Protein AF-A0A953XMJ2-F1 (afdb_monomer_lite)

Sequence (94 aa):
MAVSRNKPMTLGRAFGVITFTTLLGGSVGATLGWMIGTYWPAYYRSVFHTDSPGFNPVEIGISLGITEGVFIGLVVGMIVVGILTWQHVRLSRP

Secondary structure (DSSP, 8-state):
----------HHHHHHHHHHHHHHHHHHHHHHHHHHHHH-HHHHHHHHT---TT--HHHHHHHHHHHHHHHHHHHHHHHHHHHHHHHHHHHT--

Structure (mmCIF, N/CA/C/O backbone):
data_AF-A0A953XMJ2-F1
#
_entry.id   AF-A0A953XMJ2-F1
#
loop_
_atom_site.group_PDB
_atom_site.id
_atom_site.type_symbol
_atom_site.label_atom_id
_atom_site.label_alt_id
_atom_site.label_comp_id
_atom_site.label_asym_id
_atom_site.label_entity_id
_atom_site.label_seq_id
_atom_site.pdbx_PDB_ins_code
_atom_site.Cartn_x
_atom_site.Cartn_y
_atom_site.Cartn_z
_atom_site.occupancy
_atom_site.B_iso_or_equiv
_atom_site.auth_seq_id
_atom_site.auth_comp_id
_atom_site.auth_asym_id
_atom_site.auth_atom_id
_atom_site.pdbx_PDB_model_num
ATOM 1 N N . MET A 1 1 ? -30.216 12.277 27.355 1.00 43.72 1 MET A N 1
ATOM 2 C CA . MET A 1 1 ? -29.050 12.140 26.456 1.00 43.72 1 MET A CA 1
ATOM 3 C C . MET A 1 1 ? -28.853 10.663 26.169 1.00 43.72 1 MET A C 1
ATOM 5 O O . MET A 1 1 ? -28.492 9.926 27.075 1.00 43.72 1 MET A O 1
ATOM 9 N N . ALA A 1 2 ? -29.182 10.207 24.959 1.00 44.72 2 ALA A N 1
ATOM 10 C CA . ALA A 1 2 ? -28.909 8.832 24.560 1.00 44.72 2 ALA A CA 1
ATOM 11 C C . ALA A 1 2 ? -27.395 8.689 24.375 1.00 44.72 2 ALA A C 1
ATOM 13 O O . ALA A 1 2 ? -26.829 9.236 23.430 1.00 44.72 2 ALA A O 1
ATOM 14 N N . VAL A 1 3 ? -26.732 8.006 25.308 1.00 54.06 3 VAL A N 1
ATOM 15 C CA . VAL A 1 3 ? -25.343 7.580 25.130 1.00 54.06 3 VAL A CA 1
ATOM 16 C C . VAL A 1 3 ? -25.348 6.632 23.936 1.00 54.06 3 VAL A C 1
ATOM 18 O O . VAL A 1 3 ? -25.837 5.507 24.033 1.00 54.06 3 VAL A O 1
ATOM 21 N N . SER A 1 4 ? -24.877 7.117 22.783 1.00 56.94 4 SER A N 1
ATOM 22 C CA . SER A 1 4 ? -24.612 6.284 21.612 1.00 56.94 4 SER A CA 1
ATOM 23 C C . SER A 1 4 ? -23.681 5.163 22.057 1.00 56.94 4 SER A C 1
ATOM 25 O O . SER A 1 4 ? -22.492 5.376 22.296 1.00 56.94 4 SER A O 1
ATOM 27 N N . ARG A 1 5 ? -24.243 3.968 22.237 1.00 54.34 5 ARG A N 1
ATOM 28 C CA . ARG A 1 5 ? -23.510 2.750 22.562 1.00 54.34 5 ARG A CA 1
ATOM 29 C C . ARG A 1 5 ? -22.654 2.416 21.347 1.00 54.34 5 ARG A C 1
ATOM 31 O O . ARG A 1 5 ? -23.114 1.756 20.417 1.00 54.34 5 ARG A O 1
ATOM 38 N N . ASN A 1 6 ? -21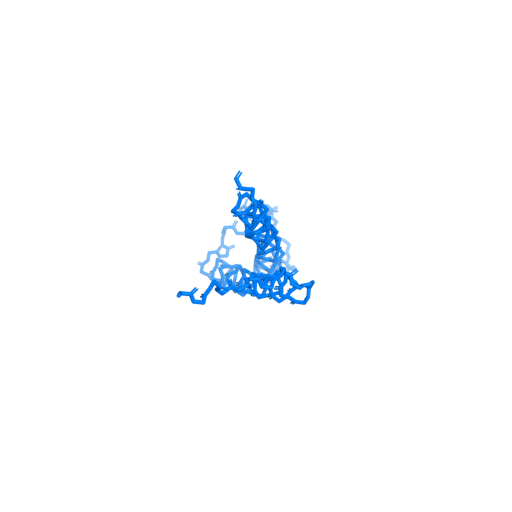.428 2.931 21.338 1.00 58.84 6 ASN A N 1
ATOM 39 C CA . ASN A 1 6 ? -20.447 2.640 20.306 1.00 58.84 6 ASN A CA 1
ATOM 40 C C . ASN A 1 6 ? -20.287 1.119 20.230 1.00 58.84 6 ASN A C 1
ATOM 42 O O . ASN A 1 6 ? -19.857 0.476 21.187 1.00 58.84 6 ASN A O 1
ATOM 46 N N . LYS A 1 7 ? -20.732 0.532 19.112 1.00 60.56 7 LYS A N 1
ATOM 47 C CA . LYS A 1 7 ? -20.529 -0.891 18.833 1.00 60.56 7 LYS A CA 1
ATOM 48 C C . LYS A 1 7 ? -19.018 -1.150 18.849 1.00 60.56 7 LYS A C 1
ATOM 50 O O . LYS A 1 7 ? -18.311 -0.385 18.187 1.00 60.56 7 LYS A O 1
ATOM 55 N N . PRO A 1 8 ? -18.544 -2.222 19.516 1.00 61.00 8 PRO A N 1
ATOM 56 C CA . PRO A 1 8 ? -17.146 -2.628 19.409 1.00 61.00 8 PRO A CA 1
ATOM 57 C C . PRO A 1 8 ? -16.768 -2.707 17.928 1.00 61.00 8 PRO A C 1
ATOM 59 O O . PRO A 1 8 ? -17.606 -3.111 17.112 1.00 61.00 8 PRO A O 1
ATOM 62 N N . MET A 1 9 ? -15.551 -2.280 17.563 1.00 62.00 9 MET A N 1
ATOM 63 C CA . MET A 1 9 ? -15.076 -2.392 16.180 1.00 62.00 9 MET A CA 1
ATOM 64 C C . MET A 1 9 ? -15.224 -3.846 15.739 1.00 62.00 9 MET A C 1
ATOM 66 O O . MET A 1 9 ? -14.495 -4.732 16.173 1.00 62.00 9 MET A O 1
ATOM 70 N N . THR A 1 10 ? -16.219 -4.097 14.895 1.00 79.94 10 THR A N 1
ATOM 71 C CA . THR A 1 10 ? -16.448 -5.411 14.311 1.00 79.94 10 THR A CA 1
ATOM 72 C C . THR A 1 10 ? -15.264 -5.741 13.417 1.00 79.94 10 THR A C 1
ATOM 74 O O . THR A 1 10 ? -14.813 -4.862 12.681 1.00 79.94 10 THR A O 1
ATOM 77 N N . LEU A 1 11 ? -14.813 -6.995 13.421 1.00 76.38 11 LEU A N 1
ATOM 78 C CA . LEU A 1 11 ? -13.688 -7.465 12.604 1.00 76.38 11 LEU A CA 1
ATOM 79 C C . LEU A 1 11 ? -13.790 -7.001 11.137 1.00 76.38 11 LEU A C 1
ATOM 81 O O . LEU A 1 11 ? -12.807 -6.545 10.565 1.00 76.38 11 LEU A O 1
ATOM 85 N N . GLY A 1 12 ? -15.002 -6.985 10.571 1.00 78.94 12 GLY A N 1
ATOM 86 C CA . GLY A 1 12 ? -15.250 -6.489 9.212 1.00 78.94 12 GLY A CA 1
ATOM 87 C C . GLY A 1 12 ? -14.955 -4.997 8.992 1.00 78.94 12 GLY A C 1
ATOM 88 O O . GLY A 1 12 ? -14.541 -4.615 7.905 1.00 78.94 12 GLY A O 1
ATOM 89 N N . ARG A 1 13 ? -15.098 -4.141 10.013 1.00 78.94 13 ARG A N 1
ATOM 90 C CA . ARG A 1 13 ? -14.724 -2.715 9.927 1.00 78.94 13 ARG A CA 1
ATOM 91 C C . ARG A 1 13 ? -13.212 -2.531 9.951 1.00 78.94 13 ARG A C 1
ATOM 93 O O . ARG A 1 13 ? -12.704 -1.721 9.189 1.00 78.94 13 ARG A O 1
ATOM 100 N N . ALA A 1 14 ? -12.506 -3.287 10.792 1.00 78.94 14 ALA A N 1
ATOM 101 C CA . ALA A 1 14 ? -11.045 -3.277 10.805 1.00 78.94 14 ALA A CA 1
ATOM 102 C C . ALA A 1 14 ? -10.489 -3.755 9.457 1.00 78.94 14 ALA A C 1
ATOM 104 O O . ALA A 1 14 ? -9.649 -3.083 8.865 1.00 78.94 14 ALA A O 1
ATOM 105 N N . PHE A 1 15 ? -11.037 -4.856 8.934 1.00 82.81 15 PHE A N 1
ATOM 106 C CA . PHE A 1 15 ? -10.662 -5.380 7.625 1.00 82.81 15 PHE A CA 1
ATOM 107 C C . PHE A 1 15 ? -10.934 -4.362 6.512 1.00 82.81 15 PHE A C 1
ATOM 109 O O . PHE A 1 15 ? -10.051 -4.088 5.710 1.00 82.81 15 PHE A O 1
ATOM 116 N N . GLY A 1 16 ? -12.107 -3.719 6.522 1.00 86.94 16 GLY A N 1
ATOM 117 C CA . GLY A 1 16 ? -12.450 -2.679 5.552 1.00 86.94 16 GLY A CA 1
ATOM 118 C C . GLY A 1 16 ? -11.486 -1.490 5.563 1.00 86.94 16 GLY A C 1
ATOM 119 O O . GLY A 1 16 ? -11.083 -1.032 4.498 1.00 86.94 16 GLY A O 1
ATOM 120 N N . VAL A 1 17 ? -11.067 -1.023 6.746 1.00 85.00 17 VAL A N 1
ATOM 121 C CA . VAL A 1 17 ? -10.074 0.059 6.867 1.00 85.00 17 VAL A CA 1
ATOM 122 C C . VAL A 1 17 ? -8.727 -0.374 6.293 1.00 85.00 17 VAL A C 1
ATOM 124 O O . VAL A 1 17 ? -8.170 0.357 5.482 1.00 85.00 17 VAL A O 1
ATOM 127 N N . ILE A 1 18 ? -8.239 -1.566 6.649 1.00 80.94 18 ILE A N 1
ATOM 128 C CA . ILE A 1 18 ? -6.949 -2.081 6.165 1.00 80.94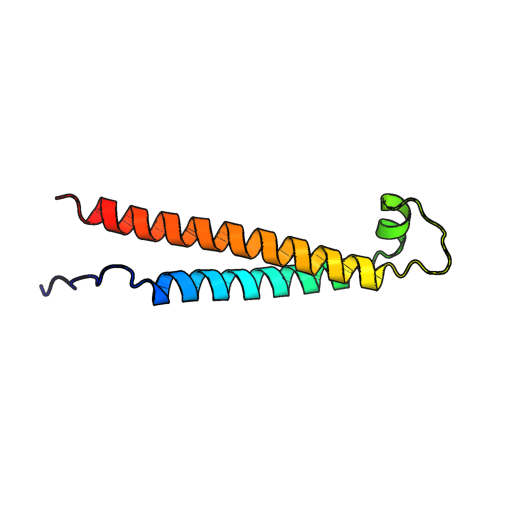 18 ILE A CA 1
ATOM 129 C C . ILE A 1 18 ? -6.973 -2.261 4.646 1.00 80.94 18 ILE A C 1
ATOM 131 O O . ILE A 1 18 ? -6.052 -1.821 3.961 1.00 80.94 18 ILE A O 1
ATOM 135 N N . THR A 1 19 ? -8.024 -2.871 4.094 1.00 83.94 19 THR A N 1
ATOM 136 C CA . THR A 1 19 ? -8.163 -3.049 2.644 1.00 83.94 19 THR A CA 1
ATOM 137 C C . THR A 1 19 ? -8.208 -1.701 1.933 1.00 83.94 19 THR A C 1
ATOM 139 O O . THR A 1 19 ? -7.505 -1.514 0.943 1.00 83.94 19 THR A O 1
ATOM 142 N N . PHE A 1 20 ? -8.972 -0.739 2.454 1.00 86.81 20 PHE A N 1
ATOM 143 C CA . PHE A 1 20 ? -9.068 0.590 1.862 1.00 86.81 20 PHE A CA 1
ATOM 144 C C . PHE A 1 20 ? -7.722 1.320 1.871 1.00 86.81 20 PHE A C 1
ATOM 146 O O . PHE A 1 20 ? -7.283 1.778 0.821 1.00 86.81 20 PHE A O 1
ATOM 153 N N . THR A 1 21 ? -7.021 1.379 3.009 1.00 80.00 21 THR A N 1
ATOM 154 C CA . THR A 1 21 ? -5.713 2.054 3.093 1.00 80.00 21 THR A CA 1
ATOM 155 C C . THR A 1 21 ? -4.645 1.354 2.263 1.00 80.00 21 THR A C 1
ATOM 157 O O . THR A 1 21 ? -3.794 2.025 1.686 1.00 80.00 21 THR A O 1
ATOM 160 N N . THR A 1 22 ? -4.703 0.024 2.154 1.00 77.25 22 THR A N 1
ATOM 161 C CA . THR A 1 22 ? -3.782 -0.757 1.318 1.00 77.25 22 THR A CA 1
ATOM 162 C C . THR A 1 22 ? -4.001 -0.465 -0.163 1.00 77.25 22 THR A C 1
ATOM 164 O O . THR A 1 22 ? -3.039 -0.213 -0.881 1.00 77.25 22 THR A O 1
ATOM 167 N N . LEU A 1 23 ? -5.256 -0.436 -0.624 1.00 80.25 23 LEU A N 1
ATOM 168 C CA . LEU A 1 23 ? -5.578 -0.099 -2.014 1.00 80.25 23 LEU A CA 1
ATOM 169 C C . LEU A 1 23 ? -5.195 1.343 -2.349 1.00 80.25 23 LEU A C 1
ATOM 171 O O . LEU A 1 23 ? -4.643 1.604 -3.416 1.00 80.25 23 LEU A O 1
ATOM 175 N N . LEU A 1 24 ? -5.451 2.277 -1.433 1.00 80.88 24 LEU A N 1
ATOM 176 C CA . LEU A 1 24 ? -5.13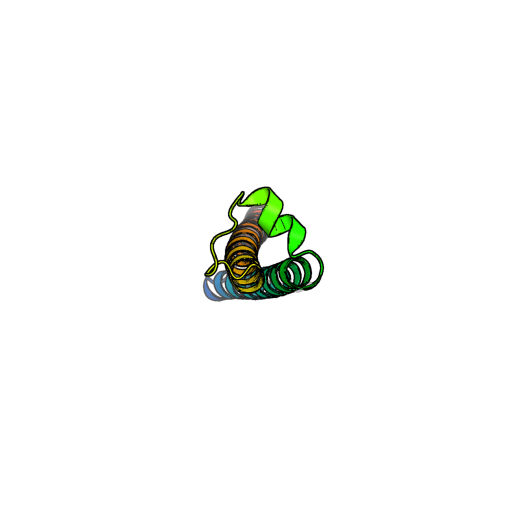2 3.690 -1.621 1.00 80.88 24 LEU A CA 1
ATOM 177 C C . LEU A 1 24 ? -3.613 3.916 -1.635 1.00 80.88 24 LEU A C 1
ATOM 179 O O . LEU A 1 24 ? -3.100 4.557 -2.548 1.00 80.88 24 LEU A O 1
ATOM 183 N N . GLY A 1 25 ? -2.885 3.316 -0.688 1.00 76.56 25 GLY A N 1
ATOM 184 C CA . GLY A 1 25 ? -1.421 3.345 -0.638 1.00 76.56 25 GLY A CA 1
ATOM 185 C C . GLY A 1 25 ? -0.779 2.694 -1.862 1.00 76.56 25 GLY A C 1
ATOM 186 O O . GLY A 1 25 ? 0.106 3.286 -2.474 1.00 76.56 25 GLY A O 1
ATOM 187 N N . GLY A 1 26 ? -1.283 1.531 -2.283 1.00 71.25 26 GLY A N 1
ATOM 188 C CA . GLY A 1 26 ? -0.844 0.845 -3.499 1.00 71.25 26 GLY A CA 1
ATOM 189 C C . GLY A 1 26 ? -1.086 1.671 -4.761 1.00 71.25 26 GLY A C 1
ATOM 190 O O . GLY A 1 26 ? -0.201 1.766 -5.603 1.00 71.25 26 GLY A O 1
ATOM 191 N N . SER A 1 27 ? -2.239 2.337 -4.871 1.00 77.69 27 SER A N 1
ATOM 192 C CA . SER A 1 27 ? -2.563 3.195 -6.022 1.00 77.69 27 SER A CA 1
ATOM 193 C C . SER A 1 27 ? -1.651 4.422 -6.097 1.00 77.69 27 SER A C 1
ATOM 195 O O . SER A 1 27 ? -1.156 4.772 -7.170 1.00 77.69 27 SER A O 1
ATOM 197 N N . VAL A 1 28 ? -1.387 5.063 -4.954 1.00 76.19 28 VAL A N 1
ATOM 198 C CA . VAL A 1 28 ? -0.477 6.215 -4.871 1.00 76.19 28 VAL A CA 1
ATOM 199 C C . VAL A 1 28 ? 0.963 5.790 -5.166 1.00 76.19 28 VAL A C 1
ATOM 201 O O . VAL A 1 28 ? 1.623 6.426 -5.984 1.00 76.19 28 VAL A O 1
ATOM 204 N N . GLY A 1 29 ? 1.433 4.688 -4.576 1.00 70.44 29 GLY A N 1
ATOM 205 C CA . GLY A 1 29 ? 2.769 4.142 -4.827 1.00 70.44 29 GLY A CA 1
ATOM 206 C C . GLY A 1 29 ? 2.975 3.718 -6.281 1.00 70.44 29 GLY A C 1
ATOM 207 O O . GLY A 1 29 ? 3.994 4.057 -6.877 1.00 70.44 29 GLY A O 1
ATOM 208 N N . ALA A 1 30 ? 1.980 3.074 -6.899 1.00 69.94 30 ALA A N 1
ATOM 209 C CA . ALA A 1 30 ? 2.013 2.715 -8.316 1.00 69.94 30 ALA A CA 1
ATOM 210 C C . ALA A 1 30 ? 2.080 3.952 -9.224 1.00 69.94 30 ALA A C 1
ATOM 212 O O . ALA A 1 30 ? 2.850 3.975 -10.181 1.00 69.94 30 ALA A O 1
ATOM 213 N N . THR A 1 31 ? 1.315 5.000 -8.901 1.00 72.94 31 THR A N 1
ATOM 214 C CA . THR A 1 31 ? 1.324 6.259 -9.662 1.00 72.94 31 THR A CA 1
ATOM 215 C C . THR A 1 31 ? 2.677 6.960 -9.546 1.00 72.94 31 THR A C 1
ATOM 217 O O . THR A 1 31 ? 3.234 7.391 -10.552 1.00 72.94 31 THR A O 1
ATOM 220 N N . LEU A 1 32 ? 3.248 7.026 -8.339 1.00 69.31 32 LEU A N 1
ATOM 221 C CA . LEU A 1 32 ? 4.567 7.620 -8.108 1.00 69.31 32 LEU A CA 1
ATOM 222 C C . LEU A 1 32 ? 5.686 6.814 -8.785 1.00 69.31 32 LEU A C 1
ATOM 224 O O . LEU A 1 32 ? 6.527 7.402 -9.460 1.00 69.31 32 LEU A O 1
ATOM 228 N N . GLY A 1 33 ? 5.663 5.482 -8.682 1.00 63.28 33 GLY A N 1
ATOM 229 C CA . GLY A 1 33 ? 6.616 4.599 -9.361 1.00 63.28 33 GLY A CA 1
ATOM 230 C C . GLY A 1 33 ? 6.542 4.711 -10.887 1.00 63.28 33 GLY A C 1
ATOM 231 O O . GLY A 1 33 ? 7.573 4.797 -11.555 1.00 63.28 33 GLY A O 1
ATOM 232 N N . TRP A 1 34 ? 5.329 4.815 -11.442 1.00 68.31 34 TRP A N 1
ATOM 233 C CA . TRP A 1 34 ? 5.114 5.075 -12.868 1.00 68.31 34 TRP A CA 1
ATOM 234 C C . TRP A 1 34 ? 5.643 6.451 -13.299 1.00 68.31 34 TRP A C 1
ATOM 236 O O . TRP A 1 34 ? 6.314 6.556 -14.329 1.00 68.31 34 TRP A O 1
ATOM 246 N N . MET A 1 35 ? 5.405 7.503 -12.505 1.00 69.19 35 MET A N 1
ATOM 247 C CA . MET A 1 35 ? 5.920 8.847 -12.791 1.00 69.19 35 MET A CA 1
ATOM 248 C C . MET A 1 35 ? 7.452 8.885 -12.755 1.00 69.19 35 MET A C 1
ATOM 250 O O . MET A 1 35 ? 8.063 9.419 -13.678 1.00 69.19 35 MET A O 1
ATOM 254 N N . ILE A 1 36 ? 8.094 8.286 -11.749 1.00 65.00 36 ILE A N 1
ATOM 255 C CA . ILE A 1 36 ? 9.563 8.266 -11.655 1.00 65.00 36 ILE A CA 1
ATOM 256 C C . ILE A 1 36 ? 10.166 7.444 -12.804 1.00 65.00 36 ILE A C 1
ATOM 258 O O . ILE A 1 36 ? 11.107 7.904 -13.448 1.00 65.00 36 ILE A O 1
ATOM 262 N N . GLY A 1 37 ? 9.595 6.277 -13.123 1.00 61.09 37 GLY A N 1
ATOM 263 C CA . GLY A 1 37 ? 10.048 5.445 -14.244 1.00 61.09 37 GLY A CA 1
ATOM 264 C C . GLY A 1 37 ? 9.914 6.128 -15.612 1.00 61.09 37 GLY A C 1
ATOM 265 O O . GLY A 1 37 ? 10.770 5.938 -16.475 1.00 61.09 37 GLY A O 1
ATOM 266 N N . THR A 1 38 ? 8.879 6.956 -15.798 1.00 67.56 38 THR A N 1
ATOM 267 C CA . THR A 1 38 ? 8.606 7.664 -17.062 1.00 67.56 38 THR A CA 1
ATOM 268 C C . THR A 1 38 ? 9.427 8.943 -17.207 1.00 67.56 38 THR A C 1
ATOM 270 O O . THR A 1 38 ? 10.015 9.184 -18.260 1.00 67.56 38 THR A O 1
ATOM 273 N N . TYR A 1 39 ? 9.475 9.779 -16.167 1.00 64.88 39 TYR A N 1
ATOM 274 C CA . TYR A 1 39 ? 10.133 11.083 -16.251 1.00 64.88 39 TYR A CA 1
ATOM 275 C C . TYR A 1 39 ? 11.637 11.003 -15.972 1.00 64.88 39 TYR A C 1
ATOM 277 O O . TYR A 1 39 ? 12.390 11.826 -16.488 1.00 64.88 39 TYR A O 1
ATOM 285 N N . TRP A 1 40 ? 12.086 10.063 -15.132 1.00 62.31 40 TRP A N 1
ATOM 286 C CA . TRP A 1 40 ? 13.475 9.970 -14.664 1.00 62.31 40 TRP A CA 1
ATOM 287 C C . TRP A 1 40 ? 14.072 8.566 -14.909 1.00 62.31 40 TRP A C 1
ATOM 289 O O . TRP A 1 40 ? 14.602 7.940 -13.988 1.00 62.31 40 TRP A O 1
ATOM 299 N N . PRO A 1 41 ? 14.082 8.054 -16.158 1.00 60.06 41 PRO A N 1
ATOM 300 C CA . PRO A 1 41 ? 14.634 6.728 -16.465 1.00 60.06 41 PRO A CA 1
ATOM 301 C C . PRO A 1 41 ? 16.142 6.623 -16.164 1.00 60.06 41 PRO A C 1
ATOM 303 O O . PRO A 1 41 ? 16.652 5.541 -15.866 1.00 60.06 41 PRO A O 1
ATOM 306 N N . ALA A 1 42 ? 16.858 7.754 -16.181 1.00 57.72 42 ALA A N 1
ATOM 307 C CA . ALA A 1 42 ? 18.265 7.840 -15.793 1.00 57.72 42 ALA A CA 1
ATOM 308 C C . ALA A 1 42 ? 18.498 7.557 -14.294 1.00 57.72 42 ALA A C 1
ATOM 310 O O . ALA A 1 42 ? 19.557 7.043 -13.940 1.00 57.72 42 ALA A O 1
ATOM 311 N N . TYR A 1 43 ? 17.508 7.811 -13.425 1.00 57.81 43 TYR A N 1
ATOM 312 C CA . TYR A 1 43 ? 17.589 7.501 -11.993 1.00 57.81 43 TYR A CA 1
ATOM 313 C C . TYR A 1 43 ? 17.668 5.986 -11.771 1.00 57.81 43 TYR A C 1
ATOM 315 O O . TYR A 1 43 ? 18.586 5.505 -11.109 1.00 57.81 43 TYR A O 1
ATOM 323 N N . TYR A 1 44 ? 16.798 5.212 -12.429 1.00 54.00 44 TYR A N 1
ATOM 324 C CA . TYR A 1 44 ? 16.838 3.747 -12.367 1.00 54.00 44 TYR A CA 1
ATOM 325 C C . TYR A 1 44 ? 18.129 3.167 -1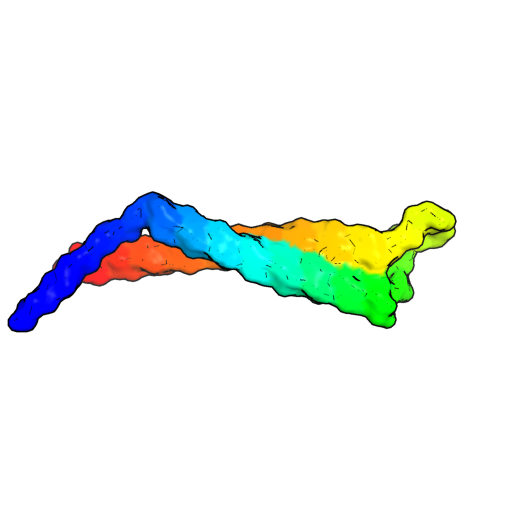2.955 1.00 54.00 44 TYR A C 1
ATOM 327 O O . TYR A 1 44 ? 18.687 2.243 -12.367 1.00 54.00 44 TYR A O 1
ATOM 335 N N . ARG A 1 45 ? 18.665 3.740 -14.044 1.00 57.38 45 ARG A N 1
ATOM 336 C CA . ARG A 1 45 ? 19.987 3.340 -14.567 1.00 57.38 45 ARG A CA 1
ATOM 337 C C . ARG A 1 45 ? 21.124 3.617 -13.579 1.00 57.38 45 ARG A C 1
ATOM 339 O O . ARG A 1 45 ? 21.994 2.767 -13.425 1.00 57.38 45 ARG A O 1
ATOM 346 N N . SER A 1 46 ? 21.099 4.753 -12.876 1.00 61.00 46 SER A N 1
ATOM 347 C CA . SER A 1 46 ? 22.116 5.083 -11.865 1.00 61.00 46 SER A CA 1
ATOM 348 C C . SER A 1 46 ? 22.013 4.246 -10.586 1.00 61.00 46 SER A C 1
ATOM 350 O O . SER A 1 46 ? 23.031 3.916 -9.994 1.00 61.00 46 SER A O 1
ATOM 352 N N . VAL A 1 47 ? 20.804 3.868 -10.164 1.00 63.78 47 VAL A N 1
ATOM 353 C CA . VAL A 1 47 ? 20.592 3.083 -8.937 1.00 63.78 47 VAL A CA 1
ATOM 354 C C . VAL A 1 47 ? 20.909 1.607 -9.172 1.00 63.78 47 VAL A C 1
ATOM 356 O O . VAL A 1 47 ? 21.613 0.993 -8.372 1.00 63.78 47 VAL A O 1
ATOM 359 N N . PHE A 1 48 ? 20.452 1.040 -10.291 1.00 63.25 48 PHE A N 1
ATOM 360 C CA . PHE A 1 48 ? 20.637 -0.382 -10.593 1.00 63.25 48 PHE A CA 1
ATOM 361 C C . PHE A 1 48 ? 21.955 -0.712 -11.304 1.00 63.25 48 PHE A C 1
ATOM 363 O O . PHE A 1 48 ? 22.223 -1.892 -11.511 1.00 63.25 48 PHE A O 1
ATOM 370 N N . HIS A 1 49 ? 22.774 0.292 -11.654 1.00 58.91 49 HIS A N 1
ATOM 371 C CA . HIS A 1 49 ? 24.090 0.125 -12.291 1.00 58.91 49 HIS A CA 1
ATOM 372 C C . HIS A 1 49 ? 24.092 -0.949 -13.397 1.00 58.91 49 HIS A C 1
ATOM 374 O O . HIS A 1 49 ? 24.956 -1.827 -13.425 1.00 58.91 49 HIS A O 1
ATOM 380 N N . THR A 1 50 ? 23.091 -0.938 -14.283 1.00 59.72 50 THR A N 1
ATOM 381 C CA . THR A 1 50 ? 22.978 -1.954 -15.334 1.00 59.72 50 THR A CA 1
ATOM 382 C C . THR A 1 50 ? 22.659 -1.333 -16.689 1.00 59.72 50 THR A C 1
ATOM 384 O O . THR A 1 50 ? 21.713 -0.559 -16.829 1.00 59.72 50 THR A O 1
ATOM 387 N N . ASP A 1 51 ? 23.441 -1.733 -17.692 1.00 59.94 51 ASP A N 1
ATOM 388 C CA . ASP A 1 51 ? 23.266 -1.392 -19.111 1.00 59.94 51 ASP A CA 1
ATOM 389 C C . ASP A 1 51 ? 22.712 -2.585 -19.912 1.00 59.94 51 ASP A C 1
ATOM 391 O O . ASP A 1 51 ? 22.870 -2.681 -21.130 1.00 59.94 51 ASP A O 1
ATOM 395 N N . SER A 1 52 ? 22.070 -3.538 -19.228 1.00 59.62 52 SER A N 1
ATOM 396 C CA . SER A 1 52 ? 21.545 -4.744 -19.867 1.00 59.62 52 SER A CA 1
ATOM 397 C C . SER A 1 52 ? 20.412 -4.402 -20.851 1.00 59.62 52 SER A C 1
ATOM 399 O O . SER A 1 52 ? 19.462 -3.716 -20.467 1.00 59.62 52 SER A O 1
ATOM 401 N N . PRO A 1 53 ? 20.433 -4.923 -22.095 1.00 58.72 53 PRO A N 1
ATOM 402 C CA . PRO A 1 53 ? 19.452 -4.588 -23.135 1.00 58.72 53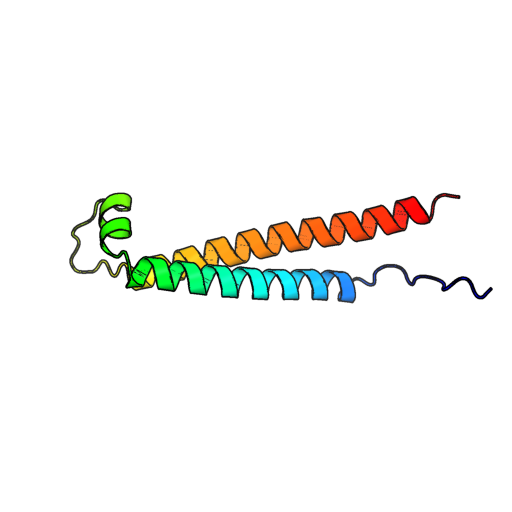 PRO A CA 1
ATOM 403 C C . PRO A 1 53 ? 18.011 -5.049 -22.837 1.00 58.72 53 PRO A C 1
ATOM 405 O O . PRO A 1 53 ? 17.092 -4.646 -23.542 1.00 58.72 53 PRO A O 1
ATOM 408 N N . GLY A 1 54 ? 17.797 -5.860 -21.794 1.00 64.88 54 GLY A N 1
ATOM 409 C CA . GLY A 1 54 ? 16.472 -6.238 -21.283 1.00 64.88 54 GLY A CA 1
ATOM 410 C C . GLY A 1 54 ? 15.959 -5.379 -20.119 1.00 64.88 54 GLY A C 1
ATOM 411 O O . GLY A 1 54 ? 14.902 -5.674 -19.571 1.00 64.88 54 GLY A O 1
ATOM 412 N N . PHE A 1 55 ? 16.698 -4.350 -19.693 1.00 61.66 55 PHE A N 1
ATOM 413 C CA . PHE A 1 55 ? 16.321 -3.534 -18.541 1.00 61.66 55 PHE A CA 1
ATOM 414 C C . PHE A 1 55 ? 15.281 -2.480 -18.935 1.00 61.66 55 PHE A C 1
ATOM 416 O O . PHE A 1 55 ? 15.614 -1.467 -19.555 1.00 61.66 55 PHE A O 1
ATOM 423 N N . ASN A 1 56 ? 14.020 -2.711 -18.560 1.00 66.75 56 ASN A N 1
ATOM 424 C CA . ASN A 1 56 ? 12.950 -1.734 -18.720 1.00 66.75 56 ASN A CA 1
ATOM 425 C C . ASN A 1 56 ? 12.734 -0.955 -17.404 1.00 66.75 56 ASN A C 1
ATOM 427 O O . ASN A 1 56 ? 12.096 -1.469 -16.480 1.00 66.75 56 ASN A O 1
ATOM 431 N N . PRO A 1 57 ? 13.241 0.288 -17.289 1.00 64.56 57 PRO A N 1
ATOM 432 C CA . PRO A 1 57 ? 13.142 1.081 -16.061 1.00 64.56 57 PRO A CA 1
ATOM 433 C C . PRO A 1 57 ? 11.695 1.409 -15.665 1.00 64.56 57 PRO A C 1
ATOM 435 O O . PRO A 1 57 ? 11.422 1.648 -14.491 1.00 64.56 57 PRO A O 1
ATOM 438 N N . VAL A 1 58 ? 10.754 1.381 -16.613 1.00 65.56 58 VAL A N 1
ATOM 439 C CA . VAL A 1 58 ? 9.329 1.614 -16.339 1.00 65.56 58 VAL A CA 1
ATOM 440 C C . VAL A 1 58 ? 8.709 0.421 -15.610 1.00 65.56 58 VAL A C 1
ATOM 442 O O . VAL A 1 58 ? 7.990 0.603 -14.633 1.00 65.56 58 VAL A O 1
ATOM 445 N N . GLU A 1 59 ? 9.017 -0.804 -16.034 1.00 70.31 59 GLU A N 1
ATOM 446 C CA . GLU A 1 59 ? 8.491 -2.031 -15.420 1.00 70.31 59 GLU A CA 1
ATOM 447 C C . GLU A 1 59 ? 9.025 -2.225 -13.993 1.00 70.31 59 GLU A C 1
ATOM 449 O O . GLU A 1 59 ? 8.282 -2.564 -13.066 1.00 70.31 59 GLU A O 1
ATOM 454 N N . ILE A 1 60 ? 10.304 -1.910 -13.788 1.00 71.88 60 ILE A N 1
ATOM 455 C CA . ILE A 1 60 ? 10.943 -1.929 -12.469 1.00 71.88 60 ILE A CA 1
ATOM 456 C C . ILE A 1 60 ? 10.369 -0.827 -11.573 1.00 71.88 60 ILE A C 1
ATOM 458 O O . ILE A 1 60 ? 10.078 -1.080 -10.407 1.00 71.88 60 ILE A O 1
ATOM 462 N N . GLY A 1 61 ? 10.128 0.372 -12.111 1.00 68.56 61 GLY A N 1
ATOM 463 C CA . GLY A 1 61 ? 9.520 1.461 -11.349 1.00 68.56 61 GLY A CA 1
ATOM 464 C C . GLY A 1 61 ? 8.082 1.187 -10.918 1.00 68.56 61 GLY A C 1
ATOM 465 O O . GLY A 1 61 ? 7.719 1.452 -9.772 1.00 68.56 61 GLY A O 1
ATOM 466 N N . ILE A 1 62 ? 7.275 0.585 -11.792 1.00 69.94 62 ILE A N 1
ATOM 467 C CA . ILE A 1 62 ? 5.903 0.180 -11.466 1.00 69.94 62 ILE A CA 1
ATOM 468 C C . ILE A 1 62 ? 5.901 -0.932 -10.410 1.00 69.94 62 ILE A C 1
ATOM 470 O O . ILE A 1 62 ? 5.161 -0.845 -9.433 1.00 69.94 62 ILE A O 1
ATOM 474 N N . SER A 1 63 ? 6.728 -1.967 -10.577 1.00 74.50 63 SER A N 1
ATOM 475 C CA . SER A 1 63 ? 6.769 -3.103 -9.644 1.00 74.50 63 SER A CA 1
ATOM 476 C C . SER A 1 63 ? 7.268 -2.702 -8.250 1.00 74.50 63 SER A C 1
ATOM 478 O O . SER A 1 63 ? 6.661 -3.095 -7.247 1.00 74.50 63 SER A O 1
ATOM 480 N N . LEU A 1 64 ? 8.299 -1.854 -8.169 1.00 74.25 64 LEU A N 1
ATOM 481 C CA . LEU A 1 64 ? 8.755 -1.263 -6.906 1.00 74.25 64 LEU A CA 1
ATOM 482 C C . LEU A 1 64 ? 7.691 -0.362 -6.286 1.00 74.25 64 LEU A C 1
ATOM 484 O O . LEU A 1 64 ? 7.347 -0.553 -5.124 1.00 74.25 64 LEU A O 1
ATOM 488 N N . GLY A 1 65 ? 7.114 0.556 -7.066 1.00 72.00 65 GLY A N 1
ATOM 489 C CA . GLY A 1 65 ? 6.083 1.474 -6.582 1.00 72.00 65 GLY A CA 1
ATOM 490 C C . GLY A 1 65 ? 4.841 0.758 -6.045 1.00 72.00 65 GLY A C 1
ATOM 491 O O . GLY A 1 65 ? 4.298 1.155 -5.013 1.00 72.00 65 GLY A O 1
ATOM 492 N N . ILE A 1 66 ? 4.412 -0.335 -6.688 1.00 71.81 66 ILE A N 1
ATOM 493 C CA . ILE A 1 66 ? 3.321 -1.186 -6.189 1.00 71.81 66 ILE A CA 1
ATOM 494 C C . ILE A 1 66 ? 3.718 -1.843 -4.865 1.00 71.81 66 ILE A C 1
ATOM 496 O O . ILE A 1 66 ? 2.948 -1.794 -3.908 1.00 71.81 66 ILE A O 1
ATOM 500 N N . THR A 1 67 ? 4.908 -2.442 -4.792 1.00 75.62 67 THR A N 1
ATOM 501 C CA . THR A 1 67 ? 5.357 -3.165 -3.593 1.00 75.62 67 THR A CA 1
ATOM 502 C C . THR A 1 67 ? 5.492 -2.225 -2.396 1.00 75.62 67 THR A C 1
ATOM 504 O O . THR A 1 67 ? 4.954 -2.506 -1.324 1.00 75.62 67 THR A O 1
ATOM 507 N N . GLU A 1 68 ? 6.143 -1.077 -2.587 1.00 75.19 68 GLU A N 1
ATOM 508 C CA . GLU A 1 68 ? 6.314 -0.060 -1.550 1.00 75.19 68 GLU A CA 1
ATOM 509 C C . GLU A 1 68 ? 4.976 0.580 -1.162 1.00 75.19 68 GLU A C 1
ATOM 511 O O . GLU A 1 68 ? 4.683 0.723 0.025 1.00 75.19 68 GLU A O 1
ATOM 516 N N . GLY A 1 69 ? 4.113 0.889 -2.135 1.00 71.12 69 GLY A N 1
ATOM 517 C CA . GLY A 1 69 ? 2.784 1.447 -1.884 1.00 71.12 69 GLY A CA 1
ATOM 518 C C . GLY A 1 69 ? 1.877 0.509 -1.083 1.00 71.12 69 GLY A C 1
ATOM 519 O O . GLY A 1 69 ? 1.205 0.945 -0.145 1.00 71.12 69 GLY A O 1
ATOM 520 N N . VAL A 1 70 ? 1.885 -0.789 -1.405 1.00 73.38 70 VAL A N 1
ATOM 521 C CA . VAL A 1 70 ? 1.142 -1.818 -0.659 1.00 73.38 70 VAL A CA 1
ATOM 522 C C . VAL A 1 70 ? 1.706 -1.973 0.751 1.00 73.38 70 VAL A C 1
ATOM 524 O O . VAL A 1 70 ? 0.935 -2.003 1.710 1.00 73.38 70 VAL A O 1
ATOM 527 N N . PHE A 1 71 ? 3.033 -2.026 0.897 1.00 76.88 71 PHE A N 1
ATOM 528 C CA . PHE A 1 71 ? 3.677 -2.167 2.202 1.00 76.88 71 PHE A CA 1
ATOM 529 C C . PHE A 1 71 ? 3.364 -0.975 3.119 1.00 76.88 71 PHE A C 1
ATOM 531 O O . PHE A 1 71 ? 2.911 -1.164 4.249 1.00 76.88 71 PHE A O 1
ATOM 538 N N . ILE A 1 72 ? 3.507 0.256 2.615 1.00 72.00 72 ILE A N 1
ATOM 539 C CA . ILE A 1 72 ? 3.172 1.480 3.355 1.00 72.00 72 ILE A CA 1
ATOM 540 C C . ILE A 1 72 ? 1.674 1.521 3.682 1.00 72.00 72 ILE A C 1
ATOM 542 O O . ILE A 1 72 ? 1.304 1.784 4.827 1.00 72.00 72 ILE A O 1
ATOM 546 N N . GLY A 1 73 ? 0.801 1.222 2.715 1.00 71.62 73 GLY A N 1
ATOM 547 C CA . GLY A 1 73 ? -0.652 1.225 2.913 1.00 71.62 73 GLY A CA 1
ATOM 548 C C . GLY A 1 73 ? -1.127 0.222 3.972 1.00 71.62 73 GLY A C 1
ATOM 549 O O . GLY A 1 73 ? -2.044 0.520 4.747 1.00 71.62 73 GLY A O 1
ATOM 550 N N . LEU A 1 74 ? -0.464 -0.934 4.058 1.00 74.88 74 LEU A N 1
ATOM 551 C CA . LEU A 1 74 ? -0.722 -1.960 5.065 1.00 74.88 74 LEU A CA 1
ATOM 552 C C . LEU A 1 74 ? -0.246 -1.518 6.456 1.00 74.88 74 LEU A C 1
ATOM 554 O O . LEU A 1 74 ? -0.997 -1.633 7.427 1.00 74.88 74 LEU A O 1
ATOM 558 N N . VAL A 1 75 ? 0.966 -0.959 6.561 1.00 78.00 75 VAL A N 1
ATOM 559 C CA . VAL A 1 75 ? 1.510 -0.430 7.825 1.00 78.00 75 VAL A CA 1
ATOM 560 C C . VAL A 1 75 ? 0.631 0.699 8.367 1.00 78.00 75 VAL A C 1
ATOM 562 O O . VAL A 1 75 ? 0.232 0.665 9.532 1.00 78.00 75 VAL A O 1
ATOM 565 N N . VAL A 1 76 ? 0.255 1.662 7.521 1.00 77.06 76 VAL A N 1
ATOM 566 C CA . VAL A 1 76 ? -0.641 2.764 7.900 1.00 77.06 76 VAL A CA 1
ATOM 567 C C . VAL A 1 76 ? -2.010 2.231 8.329 1.00 77.06 76 VAL A C 1
ATOM 569 O O . VAL A 1 76 ? -2.529 2.653 9.363 1.00 77.06 76 VAL A O 1
ATOM 572 N N . GLY A 1 77 ? -2.573 1.262 7.599 1.00 73.81 77 GLY A N 1
ATOM 573 C CA . GLY A 1 77 ? -3.836 0.613 7.958 1.00 73.81 77 GLY A CA 1
ATOM 574 C C . GLY A 1 77 ? -3.804 -0.035 9.342 1.00 73.81 77 GLY A C 1
ATOM 575 O O . GLY A 1 77 ? -4.717 0.172 10.145 1.00 73.81 77 GLY A O 1
ATOM 576 N N . MET A 1 78 ? -2.728 -0.761 9.660 1.00 77.12 78 MET A N 1
ATOM 577 C CA . MET A 1 78 ? -2.538 -1.363 10.984 1.00 77.12 78 MET A CA 1
ATOM 578 C C . MET A 1 78 ? -2.403 -0.312 12.088 1.00 77.12 78 MET A C 1
ATOM 580 O O . MET A 1 78 ? -3.016 -0.466 13.145 1.00 77.12 78 MET A O 1
ATOM 584 N N . ILE A 1 79 ? -1.660 0.773 11.848 1.00 79.19 79 ILE A N 1
ATOM 585 C CA . ILE A 1 79 ? -1.509 1.869 12.816 1.00 79.19 79 ILE A CA 1
ATOM 586 C C . ILE A 1 79 ? -2.866 2.520 13.105 1.00 79.19 79 ILE A C 1
ATOM 588 O O . ILE A 1 79 ? -3.228 2.688 14.269 1.00 79.19 79 ILE A O 1
ATOM 592 N N . VAL A 1 80 ? -3.652 2.834 12.071 1.00 78.69 80 VAL A N 1
ATOM 593 C CA . VAL A 1 80 ? -4.982 3.447 12.227 1.00 78.69 80 VAL A CA 1
ATOM 594 C C . VAL A 1 80 ? -5.916 2.533 13.019 1.00 78.69 80 VAL A C 1
ATOM 596 O O . VAL A 1 80 ? -6.544 2.985 13.977 1.00 78.69 80 VAL A O 1
ATOM 599 N N . VAL A 1 81 ? -5.987 1.243 12.677 1.00 80.56 81 VAL A N 1
ATOM 600 C CA . VAL A 1 81 ? -6.811 0.274 13.420 1.00 80.56 81 VAL A CA 1
ATOM 601 C C . VAL A 1 81 ? -6.341 0.139 14.869 1.00 80.56 81 VAL A C 1
ATOM 603 O O . VAL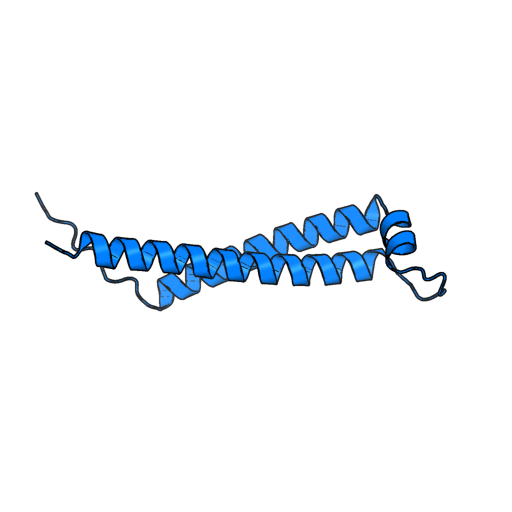 A 1 81 ? -7.175 0.101 15.776 1.00 80.56 81 VAL A O 1
ATOM 606 N N . GLY A 1 82 ? -5.029 0.117 15.106 1.00 82.12 82 GLY A N 1
ATOM 607 C CA . GLY A 1 82 ? -4.445 0.090 16.445 1.00 82.12 82 GLY A CA 1
ATOM 608 C C . GLY A 1 82 ? -4.845 1.308 17.278 1.00 82.12 82 GLY A C 1
ATOM 609 O O . GLY A 1 82 ? -5.320 1.148 18.401 1.00 82.12 82 GLY A O 1
ATOM 610 N N . ILE A 1 83 ? -4.741 2.515 16.711 1.00 82.31 83 ILE A N 1
ATOM 611 C CA . ILE A 1 83 ? -5.140 3.767 17.371 1.00 82.31 83 ILE A CA 1
ATOM 612 C C . ILE A 1 83 ? -6.639 3.772 17.669 1.00 82.31 83 ILE A C 1
ATOM 614 O O . ILE A 1 83 ? -7.024 4.072 18.795 1.00 82.31 83 ILE A O 1
ATOM 618 N N . LEU A 1 84 ? -7.490 3.416 16.702 1.00 80.44 84 LEU A N 1
ATOM 619 C CA . LEU A 1 84 ? -8.944 3.395 16.893 1.00 80.44 84 LEU A CA 1
ATOM 620 C C . LEU A 1 84 ? -9.359 2.381 17.964 1.00 80.44 84 LEU A C 1
ATOM 622 O O . LEU A 1 84 ? -10.185 2.683 18.827 1.00 80.44 84 LEU A O 1
ATOM 626 N N . THR A 1 85 ? -8.745 1.197 17.955 1.00 83.44 85 THR A N 1
ATOM 627 C CA . THR A 1 85 ? -8.980 0.167 18.974 1.00 83.44 85 THR A CA 1
ATOM 628 C C . THR A 1 85 ? -8.513 0.651 20.345 1.00 83.44 85 THR A C 1
ATOM 630 O O . THR A 1 85 ? -9.240 0.522 21.330 1.00 83.44 85 THR A O 1
ATOM 633 N N . TRP A 1 86 ? -7.335 1.273 20.419 1.00 82.81 86 TRP A N 1
ATOM 634 C CA . TRP A 1 86 ? -6.791 1.820 21.657 1.00 82.81 86 TRP A CA 1
ATOM 635 C C . TRP A 1 86 ? -7.642 2.959 22.219 1.00 82.81 86 TRP A C 1
ATOM 637 O O . TRP A 1 86 ? -7.956 2.947 23.408 1.00 82.81 86 TRP A O 1
ATOM 647 N N . GLN A 1 87 ? -8.081 3.901 21.379 1.00 82.69 87 GLN A N 1
ATOM 648 C CA . GLN A 1 87 ? -9.013 4.959 21.769 1.00 82.69 87 GLN A CA 1
ATOM 649 C C . GLN A 1 87 ? -10.304 4.366 22.321 1.00 82.69 87 GLN A C 1
ATOM 651 O O . GLN A 1 87 ? -10.781 4.815 23.360 1.00 82.69 87 GLN A O 1
ATOM 656 N N . HIS A 1 88 ? -10.840 3.326 21.682 1.00 74.75 88 HIS A N 1
ATOM 657 C CA . HIS A 1 88 ? -12.072 2.699 22.136 1.00 74.75 88 HIS A CA 1
ATOM 658 C C . HIS A 1 88 ? -11.906 2.013 23.497 1.00 74.75 88 HIS A C 1
ATOM 660 O O . HIS A 1 88 ? -12.757 2.179 24.371 1.00 74.75 88 HIS A O 1
ATOM 666 N N . VAL A 1 89 ? -10.787 1.315 23.715 1.00 77.62 89 VAL A N 1
ATOM 667 C CA . VAL A 1 89 ? -10.446 0.716 25.015 1.00 77.62 89 VAL A CA 1
ATOM 668 C C . VAL A 1 89 ? -10.226 1.793 26.078 1.00 77.62 89 VAL A C 1
ATOM 670 O O . VAL A 1 89 ? -10.698 1.643 27.201 1.00 77.62 89 VAL A O 1
ATOM 673 N N . ARG A 1 90 ? -9.540 2.892 25.745 1.00 77.50 90 ARG A N 1
ATOM 674 C CA . ARG A 1 90 ? -9.207 3.958 26.701 1.00 77.50 90 ARG A CA 1
ATOM 675 C C . ARG A 1 90 ? -10.421 4.807 27.080 1.00 77.50 90 ARG A C 1
ATOM 677 O O . ARG A 1 90 ? -10.555 5.146 28.246 1.00 77.50 90 ARG A O 1
ATOM 684 N N . LEU A 1 91 ? -11.311 5.104 26.132 1.00 70.69 91 LEU A N 1
ATOM 685 C CA . LEU A 1 91 ? -12.583 5.804 26.370 1.00 70.69 91 LEU A CA 1
ATOM 686 C C . LEU A 1 91 ? -13.624 4.925 27.078 1.00 70.69 91 LEU A C 1
ATOM 688 O O . LEU A 1 91 ? -14.613 5.444 27.580 1.00 70.69 91 LEU A O 1
ATOM 692 N N . SER A 1 92 ? -13.412 3.606 27.117 1.00 61.28 92 SER A N 1
ATOM 693 C CA . SER A 1 92 ? -14.255 2.666 27.870 1.00 61.28 92 SER A CA 1
ATOM 694 C C . SER A 1 92 ? -13.758 2.422 29.300 1.00 61.28 92 SER A C 1
ATOM 696 O O . SER A 1 92 ? -14.331 1.589 30.000 1.00 61.28 92 SER A O 1
ATOM 698 N N . ARG A 1 93 ? -12.691 3.105 29.742 1.00 55.91 93 ARG A N 1
ATOM 699 C CA . ARG A 1 93 ? -12.257 3.083 31.144 1.00 55.91 93 ARG A CA 1
ATOM 700 C C . ARG A 1 93 ? -12.989 4.213 31.894 1.00 55.91 93 ARG A C 1
ATOM 702 O O . ARG A 1 93 ? -12.774 5.362 31.509 1.00 55.91 93 ARG A O 1
ATOM 709 N N . PRO A 1 94 ? -13.878 3.891 32.858 1.00 52.69 94 PRO A N 1
ATOM 710 C CA . PRO A 1 94 ? -14.580 4.877 33.683 1.00 52.69 94 PRO A CA 1
ATOM 711 C C . PRO A 1 94 ? -13.631 5.650 34.603 1.00 52.69 94 PRO A C 1
ATOM 713 O O . PRO A 1 94 ? -12.544 5.112 34.923 1.00 52.69 94 PRO A O 1
#

Radius of gyration: 20.12 Å; chains: 1; bounding box: 53×20×57 Å

pLDDT: mean 70.09, std 9.65, range [43.72, 86.94]

Foldseek 3Di:
DPPPPPDQCDPVNLVVLLVVLLVVLLVVLLVVLQCCLVVPVVVQCVVVVDPDPPDRSNVVSNVRSNVRSNVVSNVVSVVVSVVVNVVVVVVPPD